Protein AF-A0A438D8S1-F1 (afdb_monomer_lite)

Organism: Vitis vinifera (NCBI:txid29760)

Radius of gyration: 12.36 Å; chains: 1; bounding box: 26×27×30 Å

Sequence (93 aa):
MITGDNLQTAKAIALECGILASEADATEPNIIEGRAFRVLSEREREQVAKKILVMGRSSPNDKLLLVQALRKAGEVVAVTGDGTNDAPALHEV

Foldseek 3Di:
DEDLAAQVVQVVVCCVVCLDVDPVLSDPPCEEELVVLVPDDLVVLLVRLVNHSYYYSHFLVSLLSSLVSCVVNVDDDDDDDDDPSCVNVNVVD

InterPro domains:
  IPR023214 HAD superfamily [G3DSA:3.40.50.1000] (1-91)
  IPR036412 HAD-like superfamily [SSF56784] (1-92)

Secondary structure (DSSP, 8-state):
-B-SS-HHHHHHHHHHTTSSSSGGG-STTTEEEHHHHHTS-HHHHHHHHTT--EEES--HHHHHHHHHHHHHTT-------SSGGGHHHHTT-

pLDDT: mean 91.62, std 9.69, range [49.84, 98.0]

Structure (mmCIF, N/CA/C/O backbone):
data_AF-A0A438D8S1-F1
#
_entry.id   AF-A0A438D8S1-F1
#
loop_
_atom_site.group_PDB
_atom_site.id
_atom_site.type_symbol
_atom_site.label_atom_id
_atom_site.label_alt_id
_atom_site.label_comp_id
_atom_site.label_asym_id
_atom_site.label_entity_id
_atom_site.label_seq_id
_atom_site.pdbx_PDB_ins_code
_atom_site.Cartn_x
_atom_site.Cartn_y
_atom_site.Cartn_z
_atom_site.occupancy
_atom_site.B_iso_or_equiv
_atom_site.auth_seq_id
_atom_site.auth_comp_id
_atom_site.auth_asym_id
_atom_site.auth_atom_id
_atom_site.pdbx_PDB_model_num
ATOM 1 N N . MET A 1 1 ? -2.110 -0.696 -3.246 1.00 94.62 1 MET A N 1
ATOM 2 C CA . MET A 1 1 ? -0.859 -1.469 -3.409 1.00 94.62 1 MET A CA 1
ATOM 3 C C . MET A 1 1 ? 0.193 -0.977 -2.437 1.00 94.62 1 MET A C 1
ATOM 5 O O . MET A 1 1 ? 0.440 0.218 -2.383 1.00 94.62 1 MET A O 1
ATOM 9 N N . ILE A 1 2 ? 0.826 -1.886 -1.696 1.00 95.50 2 ILE A N 1
ATOM 10 C CA . ILE A 1 2 ? 1.827 -1.558 -0.674 1.00 95.50 2 ILE A CA 1
ATOM 11 C C . ILE A 1 2 ? 3.083 -2.389 -0.940 1.00 95.50 2 ILE A C 1
ATOM 13 O O . ILE A 1 2 ? 3.005 -3.616 -0.943 1.00 95.50 2 ILE A O 1
ATOM 17 N N . THR A 1 3 ? 4.224 -1.743 -1.182 1.00 95.00 3 THR A N 1
ATOM 18 C CA . THR A 1 3 ? 5.466 -2.417 -1.597 1.00 95.00 3 THR A CA 1
ATOM 19 C C . THR A 1 3 ? 6.704 -1.874 -0.879 1.00 95.00 3 THR A C 1
ATOM 21 O O . THR A 1 3 ? 6.772 -0.711 -0.470 1.00 95.00 3 THR A O 1
ATOM 24 N N . GLY A 1 4 ? 7.716 -2.735 -0.740 1.00 94.38 4 GLY A N 1
ATOM 25 C CA . GLY A 1 4 ? 9.058 -2.360 -0.293 1.00 94.38 4 GLY A CA 1
ATOM 26 C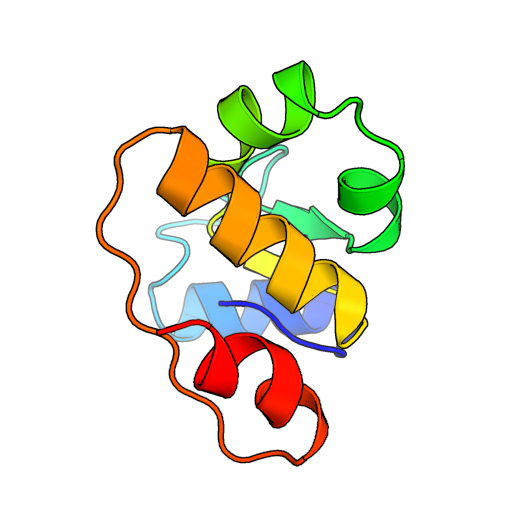 C . GLY A 1 4 ? 9.874 -1.605 -1.350 1.00 94.38 4 GLY A C 1
ATOM 27 O O . GLY A 1 4 ? 10.887 -0.995 -1.001 1.00 94.38 4 GLY A O 1
ATOM 28 N N . ASP A 1 5 ? 9.433 -1.600 -2.612 1.00 96.06 5 ASP A N 1
ATOM 29 C CA . ASP A 1 5 ? 10.107 -0.892 -3.703 1.00 96.06 5 ASP A CA 1
ATOM 30 C C . ASP A 1 5 ? 10.143 0.618 -3.485 1.00 96.06 5 ASP A C 1
ATOM 32 O O . ASP A 1 5 ? 9.354 1.196 -2.737 1.00 96.06 5 ASP A O 1
ATOM 36 N N . ASN A 1 6 ? 11.056 1.297 -4.175 1.00 95.88 6 ASN A N 1
ATOM 37 C CA . ASN A 1 6 ? 11.074 2.754 -4.158 1.00 95.88 6 ASN A CA 1
ATOM 38 C C . ASN A 1 6 ? 9.766 3.337 -4.740 1.00 95.88 6 ASN A C 1
ATOM 40 O O . ASN A 1 6 ? 9.081 2.704 -5.545 1.00 95.88 6 ASN A O 1
ATOM 44 N N . LEU A 1 7 ? 9.436 4.571 -4.346 1.00 95.44 7 LEU A N 1
ATOM 45 C CA . LEU A 1 7 ? 8.159 5.192 -4.700 1.00 95.44 7 LEU A CA 1
ATOM 46 C C . LEU A 1 7 ? 7.970 5.383 -6.213 1.00 95.44 7 LEU A C 1
ATOM 48 O O . LEU A 1 7 ? 6.847 5.295 -6.695 1.00 95.44 7 LEU A O 1
ATOM 52 N N . GLN A 1 8 ? 9.051 5.612 -6.964 1.00 95.94 8 GLN A N 1
ATOM 53 C CA . GLN A 1 8 ? 8.987 5.807 -8.417 1.00 95.94 8 GLN A CA 1
ATOM 54 C C . GLN A 1 8 ? 8.620 4.507 -9.136 1.00 95.94 8 GLN A C 1
ATOM 56 O O . GLN A 1 8 ? 7.737 4.498 -9.988 1.00 95.94 8 GLN A O 1
ATOM 61 N N . THR A 1 9 ? 9.240 3.391 -8.746 1.00 97.12 9 THR A N 1
ATOM 62 C CA . THR A 1 9 ? 8.898 2.062 -9.265 1.00 97.12 9 THR A CA 1
ATOM 63 C C . THR A 1 9 ? 7.471 1.677 -8.882 1.00 97.12 9 THR A C 1
ATOM 65 O O . THR A 1 9 ? 6.701 1.260 -9.741 1.00 97.12 9 THR A O 1
ATOM 68 N N . ALA A 1 10 ? 7.083 1.897 -7.621 1.00 97.38 10 ALA A N 1
ATOM 69 C CA . ALA A 1 10 ? 5.717 1.648 -7.166 1.00 97.38 10 ALA A CA 1
ATOM 70 C C . ALA A 1 10 ? 4.689 2.476 -7.957 1.00 97.38 10 ALA A C 1
ATOM 72 O O . ALA A 1 10 ? 3.650 1.957 -8.346 1.00 97.38 10 ALA A O 1
ATOM 73 N N . LYS A 1 11 ? 4.982 3.750 -8.237 1.00 97.62 11 LYS A N 1
ATOM 74 C CA . LYS A 1 11 ? 4.131 4.619 -9.056 1.00 97.62 11 LYS A CA 1
ATOM 75 C C . LYS A 1 11 ? 3.958 4.082 -10.476 1.00 97.62 11 LYS A C 1
ATOM 77 O O . LYS A 1 11 ? 2.827 3.986 -10.940 1.00 97.62 11 LYS A O 1
ATOM 82 N N . ALA A 1 12 ? 5.060 3.734 -11.143 1.00 97.56 12 ALA A N 1
ATOM 83 C CA . ALA A 1 12 ? 5.029 3.229 -12.514 1.00 97.56 12 ALA A CA 1
ATOM 84 C C . ALA A 1 12 ? 4.170 1.958 -12.621 1.00 97.56 12 ALA A C 1
ATOM 86 O O . ALA A 1 12 ? 3.229 1.917 -13.408 1.00 97.56 12 ALA A O 1
ATOM 87 N N . ILE A 1 13 ? 4.410 0.980 -11.739 1.00 97.62 13 ILE A N 1
ATOM 88 C CA . ILE A 1 13 ? 3.627 -0.264 -11.686 1.00 97.62 13 ILE A CA 1
ATOM 89 C C . ILE A 1 13 ? 2.153 0.030 -11.373 1.00 97.62 13 ILE A C 1
ATOM 91 O O . ILE A 1 13 ? 1.258 -0.549 -11.981 1.00 97.62 13 ILE A O 1
ATOM 95 N N . ALA A 1 14 ? 1.870 0.953 -10.449 1.00 97.81 14 ALA A N 1
ATOM 96 C CA . ALA A 1 14 ? 0.496 1.298 -10.093 1.00 97.81 14 ALA A CA 1
ATOM 97 C C . ALA A 1 14 ? -0.298 1.903 -11.257 1.00 97.81 14 ALA A C 1
ATOM 99 O O . ALA A 1 14 ? -1.497 1.646 -11.354 1.00 97.81 14 ALA A O 1
ATOM 100 N N . LEU A 1 15 ? 0.346 2.698 -12.115 1.00 97.69 15 LEU A N 1
ATOM 101 C CA . LEU A 1 15 ? -0.274 3.250 -13.320 1.00 97.69 15 LEU A CA 1
ATOM 102 C C . LEU A 1 15 ? -0.528 2.155 -14.358 1.00 97.69 15 LEU A C 1
ATOM 104 O O . LEU A 1 15 ? -1.626 2.071 -14.899 1.00 97.69 15 LEU A O 1
ATOM 108 N N . GLU A 1 16 ? 0.448 1.275 -14.588 1.00 97.62 16 GLU A N 1
ATOM 109 C CA . GLU A 1 16 ? 0.305 0.146 -15.519 1.00 97.62 16 GLU A CA 1
ATOM 110 C C . GLU A 1 16 ? -0.807 -0.825 -15.096 1.00 97.62 16 GLU A C 1
ATOM 112 O O . GLU A 1 16 ? -1.567 -1.310 -15.933 1.00 97.62 16 GLU A O 1
ATOM 117 N N . CYS A 1 17 ? -0.946 -1.077 -13.793 1.00 96.69 17 CYS A N 1
ATOM 118 C CA . CYS A 1 17 ? -2.006 -1.919 -13.240 1.00 96.69 17 CYS A CA 1
ATOM 119 C C . CYS A 1 17 ? -3.365 -1.208 -13.111 1.00 96.69 17 CYS A C 1
ATOM 121 O O . CYS A 1 17 ? -4.337 -1.847 -12.708 1.00 96.69 17 CYS A O 1
ATOM 123 N N . GLY A 1 18 ? -3.449 0.097 -13.388 1.00 96.44 18 GLY A N 1
ATOM 124 C CA . GLY A 1 18 ? -4.675 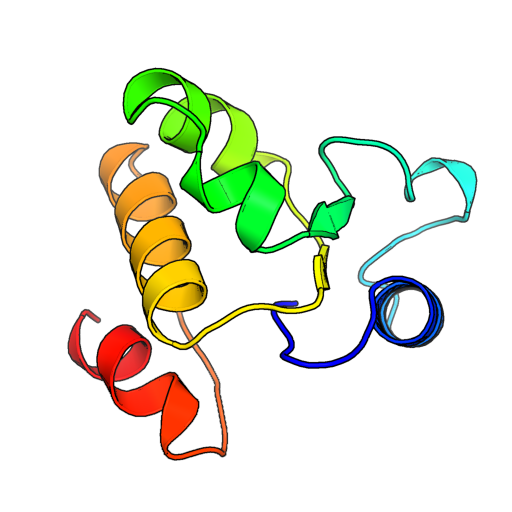0.885 -13.228 1.00 96.44 18 GLY A CA 1
ATOM 125 C C . GLY A 1 18 ? -5.101 1.126 -11.772 1.00 96.44 18 GLY A C 1
ATOM 126 O O . GLY A 1 18 ? -6.254 1.464 -11.521 1.00 96.44 18 GLY A O 1
ATOM 127 N N . ILE A 1 19 ? -4.193 0.955 -10.803 1.00 96.81 19 ILE A N 1
ATOM 128 C CA . ILE A 1 19 ? -4.415 1.339 -9.396 1.00 96.81 19 ILE A CA 1
ATOM 129 C C . ILE A 1 19 ? -4.434 2.866 -9.267 1.00 96.81 19 ILE A C 1
ATOM 131 O O . ILE A 1 19 ? -5.237 3.418 -8.519 1.00 96.81 19 ILE A O 1
ATOM 135 N N . LEU A 1 20 ? -3.543 3.541 -9.994 1.00 97.00 20 LEU A N 1
ATOM 136 C CA . LEU A 1 20 ? -3.620 4.977 -10.245 1.00 97.00 20 LEU A CA 1
ATOM 137 C C . LEU A 1 20 ? -4.220 5.172 -11.638 1.00 97.00 20 LEU A C 1
ATOM 139 O O . LEU A 1 20 ? -3.762 4.541 -12.589 1.00 97.00 20 LEU A O 1
ATOM 143 N N . ALA A 1 21 ? -5.231 6.034 -11.768 1.00 95.06 21 ALA A N 1
ATOM 144 C CA . ALA A 1 21 ? -5.884 6.264 -13.058 1.00 95.06 21 ALA A CA 1
ATOM 145 C C . ALA A 1 21 ? -5.049 7.169 -13.979 1.00 95.06 21 ALA A C 1
ATOM 147 O O . ALA A 1 21 ? -5.113 7.048 -15.202 1.00 95.06 21 ALA A O 1
ATOM 148 N N . SER A 1 22 ? -4.254 8.071 -13.405 1.00 95.81 22 SER A N 1
ATOM 149 C CA . SER A 1 22 ? -3.387 8.983 -14.139 1.00 95.81 22 SER A CA 1
ATOM 150 C C . SER A 1 22 ? -2.226 9.497 -13.286 1.00 95.81 22 SER A C 1
ATOM 152 O O . SER A 1 22 ? -2.219 9.402 -12.059 1.00 95.81 22 SER A O 1
ATOM 154 N N . GLU A 1 23 ? -1.255 10.129 -13.943 1.00 94.19 23 GLU A N 1
ATOM 155 C CA . GLU A 1 23 ? -0.172 10.879 -13.293 1.00 94.19 23 GLU A CA 1
ATOM 156 C C . GLU A 1 23 ? -0.683 11.974 -12.338 1.00 94.19 23 GLU A C 1
ATOM 158 O O . GLU A 1 23 ? -0.033 12.264 -11.335 1.00 94.19 23 GLU A O 1
ATOM 163 N N . ALA A 1 24 ? -1.859 12.552 -12.606 1.00 94.06 24 ALA A N 1
ATOM 164 C CA . ALA A 1 24 ? -2.471 13.555 -11.734 1.00 94.06 24 ALA A CA 1
ATOM 165 C C . ALA A 1 24 ? -2.931 12.962 -10.389 1.00 94.06 24 ALA A C 1
ATOM 167 O O . ALA A 1 24 ? -2.922 13.656 -9.370 1.00 94.06 24 ALA A O 1
ATOM 168 N N . ASP A 1 25 ? -3.264 11.668 -10.365 1.00 91.44 25 ASP A N 1
ATOM 169 C CA . ASP A 1 25 ? -3.641 10.948 -9.146 1.00 91.44 25 ASP A CA 1
ATOM 170 C C . ASP A 1 25 ? -2.425 10.558 -8.304 1.00 91.44 25 ASP A C 1
ATOM 172 O O . ASP A 1 25 ? -2.579 10.217 -7.133 1.00 91.44 25 ASP A O 1
ATOM 176 N N . ALA A 1 26 ? -1.215 10.625 -8.870 1.00 94.00 26 ALA A N 1
ATOM 177 C CA . ALA A 1 26 ? 0.041 10.306 -8.199 1.00 94.00 26 ALA A CA 1
ATOM 178 C C . ALA A 1 26 ? 0.553 11.477 -7.338 1.00 94.00 26 ALA A C 1
ATOM 180 O O . ALA A 1 26 ? 1.715 11.879 -7.428 1.00 94.00 26 ALA A O 1
ATOM 181 N N . THR A 1 27 ? -0.325 12.023 -6.500 1.00 95.06 27 THR A N 1
ATOM 182 C CA . THR A 1 27 ? -0.040 13.108 -5.554 1.00 95.06 27 THR A CA 1
ATOM 183 C C . THR A 1 27 ? -0.313 12.661 -4.119 1.00 95.06 27 THR A C 1
ATOM 185 O O . THR A 1 27 ? -1.025 11.685 -3.884 1.00 95.06 27 THR A O 1
ATOM 188 N N . GLU A 1 28 ? 0.276 13.332 -3.129 1.00 92.25 28 GLU A N 1
ATOM 189 C CA . GLU A 1 28 ? -0.046 13.033 -1.731 1.00 92.25 28 GLU A CA 1
ATOM 190 C C . GLU A 1 28 ? -1.512 13.405 -1.421 1.00 92.25 28 GLU A C 1
ATOM 192 O O . GLU A 1 28 ? -1.977 14.465 -1.846 1.00 92.25 28 GLU A O 1
ATOM 197 N N . PRO A 1 29 ? -2.255 12.580 -0.657 1.00 93.31 29 PRO A N 1
ATOM 198 C CA . PRO A 1 29 ? -1.817 11.354 0.019 1.00 93.31 29 PRO A CA 1
ATOM 199 C C . PRO A 1 29 ? -2.068 10.058 -0.778 1.00 93.31 29 PRO A C 1
ATOM 201 O O . PRO A 1 29 ? -1.872 8.978 -0.228 1.00 93.31 29 PRO A O 1
ATOM 204 N N . ASN A 1 30 ? -2.519 10.125 -2.035 1.00 96.50 30 ASN A N 1
ATOM 205 C CA . ASN A 1 30 ? -2.809 8.932 -2.844 1.00 96.50 30 ASN A CA 1
ATOM 206 C C . ASN A 1 30 ? -1.571 8.051 -3.039 1.00 96.50 30 ASN A C 1
ATOM 208 O O . ASN A 1 30 ? -1.673 6.823 -3.067 1.00 96.50 30 ASN A O 1
ATOM 212 N N . ILE A 1 31 ? -0.402 8.681 -3.137 1.00 97.69 31 ILE A N 1
ATOM 213 C CA . ILE A 1 31 ? 0.897 8.022 -3.096 1.00 97.69 31 ILE A CA 1
ATOM 214 C C . ILE A 1 31 ? 1.714 8.547 -1.913 1.00 97.69 31 ILE A C 1
ATOM 216 O O . ILE A 1 31 ? 1.775 9.753 -1.688 1.00 97.69 31 ILE A O 1
ATOM 220 N N . ILE A 1 32 ? 2.334 7.652 -1.142 1.00 97.62 32 ILE A N 1
ATOM 221 C CA . ILE A 1 32 ? 3.103 8.016 0.058 1.00 97.62 32 ILE A CA 1
ATOM 222 C C . ILE A 1 32 ? 4.264 7.044 0.302 1.00 97.62 32 ILE A C 1
ATOM 224 O O . ILE A 1 32 ? 4.219 5.881 -0.093 1.00 97.62 32 ILE A O 1
ATOM 228 N N . GLU A 1 33 ? 5.322 7.481 0.983 1.00 97.50 33 GLU A N 1
ATOM 229 C CA . GLU A 1 33 ? 6.335 6.551 1.494 1.00 97.50 33 GLU A CA 1
ATOM 230 C C . GLU A 1 33 ? 5.974 6.015 2.885 1.00 97.50 33 GLU A C 1
ATOM 232 O O . GLU A 1 33 ? 5.469 6.747 3.736 1.00 97.50 33 GLU A O 1
ATOM 237 N N . GLY A 1 34 ? 6.340 4.762 3.172 1.00 97.12 34 GLY A N 1
ATOM 238 C CA . GLY A 1 34 ? 6.080 4.125 4.469 1.00 97.12 34 GLY A CA 1
ATOM 239 C C . GLY A 1 34 ? 6.608 4.925 5.665 1.00 97.12 34 GLY A C 1
ATOM 240 O O . GLY A 1 34 ? 5.924 5.049 6.679 1.00 97.12 34 GLY A O 1
ATOM 241 N N . ARG A 1 35 ? 7.778 5.572 5.535 1.00 96.81 35 ARG A N 1
ATOM 242 C CA . ARG A 1 35 ? 8.309 6.459 6.589 1.00 96.81 35 ARG A CA 1
ATOM 243 C C . ARG A 1 35 ? 7.422 7.673 6.861 1.00 96.81 35 ARG A C 1
ATOM 245 O O . ARG A 1 35 ? 7.277 8.033 8.022 1.00 96.81 35 ARG A O 1
ATOM 252 N N . ALA A 1 36 ? 6.853 8.282 5.819 1.00 96.81 36 ALA A N 1
ATOM 253 C CA . ALA A 1 36 ? 5.994 9.453 5.947 1.00 96.81 36 ALA A CA 1
ATOM 254 C C . ALA A 1 36 ? 4.664 9.052 6.585 1.00 96.81 36 ALA A C 1
ATOM 256 O O . ALA A 1 36 ? 4.199 9.720 7.497 1.00 96.81 36 ALA A O 1
ATOM 257 N N . PHE A 1 37 ? 4.119 7.894 6.201 1.00 97.50 37 PHE A N 1
ATOM 258 C CA . PHE A 1 37 ? 2.927 7.341 6.833 1.00 97.50 37 PHE A CA 1
ATOM 259 C C . PHE A 1 37 ? 3.141 7.002 8.316 1.00 97.50 37 PHE A C 1
ATOM 261 O O . PHE A 1 37 ? 2.302 7.319 9.154 1.00 97.50 37 PHE A O 1
ATOM 268 N N . ARG A 1 38 ? 4.274 6.385 8.669 1.00 96.12 38 ARG A N 1
ATOM 269 C CA . ARG A 1 38 ? 4.553 5.931 10.040 1.00 96.12 38 ARG A CA 1
ATOM 270 C C . ARG A 1 38 ? 4.688 7.065 11.056 1.00 96.12 38 ARG A C 1
ATOM 272 O O . ARG A 1 38 ? 4.376 6.849 12.224 1.00 96.12 38 ARG A O 1
ATOM 279 N N . VAL A 1 39 ? 5.175 8.236 10.642 1.00 96.75 39 VAL A N 1
ATOM 280 C CA . VAL A 1 39 ? 5.351 9.388 11.547 1.00 96.75 39 VAL A CA 1
ATOM 281 C C . VAL A 1 39 ? 4.059 10.168 11.792 1.00 96.75 39 VAL A C 1
ATOM 283 O O . VAL A 1 39 ? 4.031 11.011 12.685 1.00 96.75 39 VAL A O 1
ATOM 286 N N . LEU A 1 40 ? 2.993 9.882 11.039 1.00 96.12 40 LEU A N 1
ATOM 287 C CA . LEU A 1 40 ? 1.679 10.468 11.277 1.00 96.12 40 LEU A CA 1
ATOM 288 C C . LEU A 1 40 ? 1.109 9.989 12.616 1.00 96.12 40 LEU A C 1
ATOM 290 O O . LEU A 1 40 ? 1.227 8.814 12.998 1.00 96.12 40 LEU A O 1
ATOM 294 N N . SER A 1 41 ? 0.411 10.891 13.303 1.00 96.38 41 SER A N 1
ATOM 295 C CA . SER A 1 41 ? -0.382 10.518 14.471 1.00 96.38 41 SER A CA 1
ATOM 296 C C . SER A 1 41 ? -1.439 9.477 14.093 1.00 96.38 41 SER A C 1
ATOM 298 O O . SER A 1 41 ? -1.818 9.326 12.932 1.00 96.38 41 SER A O 1
ATOM 300 N N . GLU A 1 42 ? -1.929 8.730 15.077 1.00 93.69 42 GLU A N 1
ATOM 301 C CA . GLU A 1 42 ? -2.982 7.730 14.862 1.00 93.69 42 GLU A CA 1
ATOM 302 C C . GLU A 1 42 ? -4.212 8.328 14.162 1.00 93.69 42 GLU A C 1
ATOM 304 O O . GLU A 1 42 ? -4.660 7.807 13.142 1.00 93.69 42 GLU A O 1
ATOM 309 N N . ARG A 1 43 ? -4.667 9.495 14.634 1.00 93.56 43 ARG A N 1
ATOM 310 C CA . ARG A 1 43 ? -5.808 10.217 14.062 1.00 93.56 43 ARG A CA 1
ATOM 311 C C . ARG A 1 43 ? -5.558 10.649 12.614 1.00 93.56 43 ARG A C 1
ATOM 313 O O . ARG A 1 43 ? -6.465 10.590 11.791 1.00 93.56 43 ARG A O 1
ATOM 320 N N . GLU A 1 44 ? -4.345 11.093 12.287 1.00 94.94 44 GLU A N 1
ATOM 321 C CA . GLU A 1 44 ? -3.983 11.439 10.906 1.00 94.94 44 GLU A CA 1
ATOM 322 C C . GLU A 1 44 ? -3.938 10.195 10.020 1.00 94.94 44 GLU A C 1
ATOM 324 O O . GLU A 1 44 ? -4.478 10.232 8.916 1.00 94.94 44 GLU A O 1
ATOM 329 N N . ARG A 1 45 ? -3.369 9.083 10.509 1.00 95.81 45 ARG A N 1
ATOM 330 C CA . ARG A 1 45 ? -3.327 7.810 9.775 1.00 95.81 45 ARG A CA 1
ATOM 331 C C . ARG A 1 45 ? -4.717 7.318 9.416 1.00 95.81 45 ARG A C 1
ATOM 333 O O . ARG A 1 45 ? -4.933 6.991 8.257 1.00 95.81 45 ARG A O 1
ATOM 340 N N . GLU A 1 46 ? -5.661 7.321 10.351 1.00 93.62 46 GLU A N 1
ATOM 341 C CA . GLU A 1 46 ? -7.057 6.940 10.084 1.00 93.62 46 GLU A CA 1
ATOM 342 C C . GLU A 1 46 ? -7.705 7.814 8.998 1.00 93.62 46 GLU A C 1
ATOM 344 O O . GLU A 1 46 ? -8.436 7.314 8.142 1.00 93.62 46 GLU A O 1
ATOM 349 N N . GLN A 1 47 ? -7.402 9.117 8.989 1.00 92.94 47 GLN A N 1
ATOM 350 C CA . GLN A 1 47 ? -7.932 10.052 7.995 1.00 92.94 47 GLN A CA 1
ATOM 351 C C . GLN A 1 47 ? -7.314 9.868 6.605 1.00 92.94 47 GLN A C 1
ATOM 353 O O . GLN A 1 47 ? -8.030 9.956 5.604 1.00 92.94 47 GLN A O 1
ATOM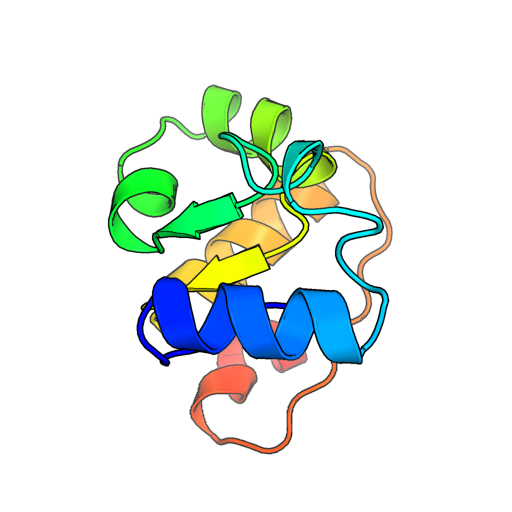 358 N N . VAL A 1 48 ? -6.000 9.638 6.519 1.00 95.25 48 VAL A N 1
ATOM 359 C CA . VAL A 1 48 ? -5.311 9.504 5.225 1.00 95.25 48 VAL A CA 1
ATOM 360 C C . VAL A 1 48 ? -5.384 8.091 4.657 1.00 95.25 48 VAL A C 1
ATOM 362 O O . VAL A 1 48 ? -5.358 7.947 3.439 1.00 95.25 48 VAL A O 1
ATOM 365 N N . ALA A 1 49 ? -5.525 7.060 5.497 1.00 95.81 49 ALA A N 1
ATOM 366 C CA . ALA A 1 49 ? -5.499 5.656 5.086 1.00 95.81 49 ALA A CA 1
ATOM 367 C C . ALA A 1 49 ? -6.495 5.347 3.963 1.00 95.81 49 ALA A C 1
ATOM 369 O O . ALA A 1 49 ? -6.138 4.655 3.016 1.00 95.81 49 ALA A O 1
ATOM 370 N N . LYS A 1 50 ? -7.702 5.930 4.012 1.00 94.12 50 LYS A N 1
ATOM 371 C CA . LYS A 1 50 ? -8.739 5.735 2.980 1.00 94.12 50 LYS A CA 1
ATOM 372 C C . LYS A 1 50 ? -8.378 6.314 1.610 1.00 94.12 50 LYS A C 1
ATOM 374 O O . LYS A 1 50 ? -8.991 5.946 0.616 1.00 94.12 50 LYS A O 1
ATOM 379 N N . LYS A 1 51 ? -7.435 7.256 1.562 1.00 95.56 51 LYS A N 1
ATOM 380 C CA . LYS A 1 51 ? -6.989 7.906 0.324 1.00 95.56 51 LYS A CA 1
ATOM 381 C C . LYS A 1 51 ? -5.742 7.251 -0.262 1.00 95.56 51 LYS A C 1
ATOM 383 O O . LYS A 1 51 ? -5.503 7.398 -1.451 1.00 95.56 51 LYS A O 1
ATOM 388 N N . ILE A 1 52 ? -4.950 6.550 0.550 1.00 97.31 52 ILE A N 1
ATOM 389 C CA . ILE A 1 52 ? -3.701 5.929 0.100 1.00 97.31 52 ILE A CA 1
ATOM 390 C C . ILE A 1 52 ? -4.023 4.795 -0.876 1.00 97.31 52 ILE A C 1
ATOM 392 O O . ILE A 1 52 ? -4.589 3.770 -0.504 1.00 97.31 52 ILE A O 1
ATOM 396 N N . LEU A 1 53 ? -3.592 4.961 -2.123 1.00 97.50 53 LEU A N 1
ATOM 397 C CA . LEU A 1 53 ? -3.670 3.944 -3.170 1.00 97.50 53 LEU A CA 1
ATOM 398 C C . LEU A 1 53 ? -2.341 3.203 -3.311 1.00 97.50 53 LEU A C 1
ATOM 400 O O . LEU A 1 53 ? -2.324 1.994 -3.560 1.00 97.50 53 LEU A O 1
ATOM 404 N N . VAL A 1 54 ? -1.222 3.908 -3.125 1.00 97.88 54 VAL A N 1
ATOM 405 C CA . VAL A 1 54 ? 0.131 3.371 -3.286 1.00 97.88 54 VAL A CA 1
ATOM 406 C C . VAL A 1 54 ? 1.010 3.772 -2.108 1.00 97.88 54 VAL A C 1
ATOM 408 O O . VAL A 1 54 ? 1.147 4.953 -1.799 1.00 97.88 54 VAL A O 1
ATOM 411 N N . MET A 1 55 ? 1.665 2.794 -1.481 1.00 98.00 55 MET A N 1
ATOM 412 C CA . MET A 1 55 ? 2.724 3.054 -0.507 1.00 98.00 55 MET A CA 1
ATOM 413 C C . MET A 1 55 ? 4.025 2.379 -0.933 1.00 98.00 55 MET A C 1
ATOM 415 O O . MET A 1 55 ? 4.077 1.155 -1.058 1.00 98.00 55 MET A O 1
ATOM 419 N N . GLY A 1 56 ? 5.067 3.183 -1.143 1.00 97.44 56 GLY A N 1
ATOM 420 C CA . GLY A 1 56 ? 6.422 2.716 -1.447 1.00 97.44 56 GLY A CA 1
ATOM 421 C C . GLY A 1 56 ? 7.322 2.688 -0.212 1.00 97.44 56 GLY A C 1
ATOM 422 O O . GLY A 1 56 ? 7.033 3.320 0.807 1.00 97.44 56 GLY A O 1
ATOM 423 N N . ARG A 1 57 ? 8.447 1.974 -0.301 1.00 96.50 57 ARG A N 1
ATOM 424 C CA . ARG A 1 57 ? 9.431 1.765 0.774 1.00 96.50 57 ARG A CA 1
ATOM 425 C C . ARG A 1 57 ? 8.781 1.306 2.085 1.00 96.50 57 ARG A C 1
ATOM 427 O O . ARG A 1 57 ? 9.215 1.707 3.166 1.00 96.50 57 ARG A O 1
ATOM 434 N N . SER A 1 58 ? 7.717 0.508 1.995 1.00 95.81 58 SER A N 1
ATOM 435 C CA . SER A 1 58 ? 6.984 0.024 3.163 1.00 95.81 58 SER A CA 1
ATOM 436 C C . SER A 1 58 ? 7.772 -1.070 3.881 1.00 95.81 58 SER A C 1
ATOM 438 O O . SER A 1 58 ? 8.242 -2.017 3.247 1.00 95.81 58 SER A O 1
ATOM 440 N N . SER A 1 59 ? 7.864 -0.974 5.202 1.00 94.50 59 SER A N 1
ATOM 441 C CA . SER A 1 59 ? 8.274 -2.081 6.070 1.00 94.50 59 SER A CA 1
ATOM 442 C C . SER A 1 59 ? 7.075 -2.980 6.426 1.00 94.50 59 SER A C 1
ATOM 444 O O . SER A 1 59 ? 5.929 -2.547 6.271 1.00 94.50 59 SER A O 1
ATOM 446 N N . PRO A 1 60 ? 7.296 -4.198 6.966 1.00 92.69 60 PRO A N 1
ATOM 447 C CA . PRO A 1 60 ? 6.206 -5.041 7.471 1.00 92.69 60 PRO A CA 1
ATOM 448 C C . PRO A 1 60 ? 5.309 -4.321 8.487 1.00 92.69 60 PRO A C 1
ATOM 450 O O . PRO A 1 60 ? 4.088 -4.458 8.462 1.00 92.69 60 PRO A O 1
ATOM 453 N N . ASN A 1 61 ? 5.905 -3.487 9.344 1.00 92.94 61 ASN A N 1
ATOM 454 C CA . ASN A 1 61 ? 5.154 -2.698 10.313 1.00 92.94 61 ASN A CA 1
ATOM 455 C C . ASN A 1 61 ? 4.280 -1.631 9.637 1.00 92.94 61 ASN A C 1
ATOM 457 O O . ASN A 1 61 ? 3.164 -1.396 10.075 1.00 92.94 61 ASN A O 1
ATOM 461 N N . ASP A 1 62 ? 4.744 -1.006 8.552 1.00 95.31 62 ASP A N 1
ATOM 462 C CA . ASP A 1 62 ? 3.951 0.012 7.846 1.00 95.31 62 ASP A CA 1
ATOM 463 C C . ASP A 1 62 ? 2.704 -0.603 7.194 1.00 95.31 62 ASP A C 1
ATOM 465 O O . ASP A 1 62 ? 1.629 -0.004 7.240 1.00 95.31 62 ASP A O 1
ATOM 469 N N . LYS A 1 63 ? 2.830 -1.830 6.664 1.00 94.12 63 LYS A N 1
ATOM 470 C CA . LYS A 1 63 ? 1.699 -2.620 6.149 1.00 94.12 63 LYS A CA 1
ATOM 471 C C . LYS A 1 63 ? 0.658 -2.864 7.241 1.00 94.12 63 LYS A C 1
ATOM 473 O O . LYS A 1 63 ? -0.514 -2.552 7.049 1.00 94.12 63 LYS A O 1
ATOM 478 N N . LEU A 1 64 ? 1.100 -3.357 8.400 1.00 93.56 64 LEU A N 1
ATOM 479 C CA . LEU A 1 64 ? 0.230 -3.599 9.552 1.00 93.56 64 LEU A CA 1
ATOM 480 C C . LEU A 1 64 ? -0.451 -2.310 10.038 1.00 93.56 64 LEU A C 1
ATOM 482 O O . LEU A 1 64 ? -1.662 -2.292 10.248 1.00 93.56 64 LEU A O 1
ATOM 486 N N . LEU A 1 65 ? 0.302 -1.213 10.158 1.00 95.38 65 LEU A N 1
ATOM 487 C CA . LEU A 1 65 ? -0.239 0.078 10.585 1.00 95.38 65 LEU A CA 1
ATOM 488 C C . LEU A 1 65 ? -1.335 0.594 9.647 1.00 95.38 65 LEU A C 1
ATOM 490 O O . LEU A 1 65 ? -2.293 1.206 10.119 1.00 95.38 65 LEU A O 1
ATOM 494 N N . LEU A 1 66 ? -1.207 0.365 8.337 1.00 96.19 66 LEU A N 1
ATOM 495 C CA . LEU A 1 66 ? -2.235 0.752 7.375 1.00 96.19 66 LEU A CA 1
ATOM 496 C C . LEU A 1 66 ? -3.502 -0.092 7.538 1.00 96.19 66 LEU A C 1
ATOM 498 O O . LEU A 1 66 ? -4.596 0.467 7.579 1.00 96.19 66 LEU A O 1
ATOM 502 N N . VAL A 1 67 ? -3.357 -1.414 7.680 1.00 95.12 67 VAL A N 1
ATOM 503 C CA . VAL A 1 67 ? -4.487 -2.327 7.923 1.00 95.12 67 VAL A CA 1
ATOM 504 C C . VAL A 1 67 ? -5.239 -1.916 9.188 1.00 95.12 67 VAL A C 1
ATOM 506 O O . VAL A 1 67 ? -6.457 -1.747 9.153 1.00 95.12 67 VAL A O 1
ATOM 509 N N . GLN A 1 68 ? -4.522 -1.665 10.284 1.00 94.81 68 GLN A N 1
ATOM 510 C CA . GLN A 1 68 ? -5.118 -1.215 11.543 1.00 94.81 68 GLN A CA 1
ATOM 511 C C . GLN A 1 68 ? -5.837 0.132 11.396 1.00 94.81 68 GLN A C 1
ATOM 513 O O . GLN A 1 68 ? -6.946 0.284 11.905 1.00 94.81 68 GLN A O 1
ATOM 518 N N . ALA A 1 69 ? -5.245 1.099 10.686 1.00 95.94 69 ALA A N 1
ATOM 519 C CA . ALA A 1 69 ? -5.866 2.403 10.452 1.00 95.94 69 ALA A CA 1
ATOM 520 C C . ALA A 1 69 ? -7.170 2.291 9.641 1.00 95.94 69 ALA A C 1
ATOM 522 O O . ALA A 1 69 ? -8.169 2.913 9.998 1.00 95.94 69 ALA A O 1
ATOM 523 N N . LEU A 1 70 ? -7.194 1.463 8.590 1.00 95.69 70 LEU A N 1
ATOM 524 C CA . LEU A 1 70 ? -8.396 1.212 7.788 1.00 95.69 70 LEU A CA 1
ATOM 525 C C . LEU A 1 70 ? -9.498 0.527 8.611 1.00 95.69 70 LEU A C 1
ATOM 527 O O . LEU A 1 70 ? -10.646 0.971 8.585 1.00 95.69 70 LEU A O 1
ATOM 531 N N . ARG A 1 71 ? -9.149 -0.495 9.405 1.00 93.31 71 ARG A N 1
ATOM 532 C CA . ARG A 1 71 ? -10.100 -1.191 10.289 1.00 93.31 71 ARG A CA 1
ATOM 533 C C . ARG A 1 71 ? -10.692 -0.269 11.351 1.00 93.31 71 ARG A C 1
ATOM 535 O O . ARG A 1 71 ? -11.902 -0.277 11.558 1.00 93.31 71 ARG A O 1
ATOM 542 N N . LYS A 1 72 ? -9.865 0.558 12.002 1.00 93.38 72 LYS A N 1
ATOM 543 C CA . LYS A 1 72 ? -10.333 1.570 12.970 1.00 93.38 72 LYS A CA 1
ATOM 544 C C . LYS A 1 72 ? -11.269 2.585 12.329 1.00 93.38 72 LYS A C 1
ATOM 546 O O . LYS A 1 72 ? -12.232 3.015 12.955 1.00 93.38 72 LYS A O 1
ATOM 551 N N . ALA A 1 73 ? -11.041 2.899 11.057 1.00 91.19 73 ALA A N 1
ATOM 552 C CA . ALA A 1 73 ? -11.915 3.759 10.276 1.00 91.19 73 ALA A CA 1
ATOM 553 C C . ALA A 1 73 ? -13.205 3.064 9.776 1.00 91.19 73 ALA A C 1
ATOM 555 O O . ALA A 1 73 ? -13.945 3.664 8.987 1.00 91.19 73 ALA A O 1
ATOM 556 N N . GLY A 1 74 ? -13.476 1.834 10.237 1.00 91.94 74 GLY A N 1
ATOM 557 C CA . GLY A 1 74 ? -14.694 1.065 9.976 1.00 91.94 74 GLY A CA 1
ATOM 558 C C . GLY A 1 74 ? -14.667 0.225 8.699 1.00 91.94 74 GLY A C 1
ATOM 559 O O . GLY A 1 74 ? -15.698 -0.337 8.336 1.00 91.94 74 GLY A O 1
ATOM 560 N N . GLU A 1 75 ? -13.528 0.141 8.010 1.00 93.69 75 GLU A N 1
ATOM 561 C CA . GLU A 1 75 ? -13.417 -0.614 6.762 1.00 93.69 75 GLU A CA 1
ATOM 562 C C . GLU A 1 75 ? -13.202 -2.111 7.023 1.00 93.69 75 GLU A C 1
ATOM 564 O O . GLU A 1 75 ? -12.468 -2.513 7.931 1.00 93.69 75 GLU A O 1
ATOM 569 N N . VAL A 1 76 ? -13.791 -2.952 6.171 1.00 93.50 76 VAL A N 1
ATOM 570 C CA . VAL A 1 76 ? -13.449 -4.377 6.094 1.00 93.50 76 VAL A CA 1
ATOM 571 C C . VAL A 1 76 ? -12.258 -4.521 5.152 1.00 93.50 76 VAL A C 1
ATOM 573 O O . VAL A 1 76 ? -12.340 -4.155 3.981 1.00 93.50 76 VAL A O 1
ATOM 576 N N . VAL A 1 77 ? -11.141 -5.037 5.664 1.00 93.44 77 VAL A N 1
ATOM 577 C CA . VAL A 1 77 ? -9.865 -5.077 4.939 1.00 93.44 77 VAL A CA 1
ATOM 578 C C . VAL A 1 77 ? -9.519 -6.512 4.566 1.00 93.44 77 VAL A C 1
ATOM 580 O O . VAL A 1 77 ? -9.453 -7.380 5.431 1.00 93.44 77 VAL A O 1
ATOM 583 N N . ALA A 1 78 ? -9.245 -6.742 3.284 1.00 92.12 78 ALA A N 1
ATOM 584 C CA . ALA A 1 78 ? -8.596 -7.953 2.801 1.00 92.12 78 ALA A CA 1
ATOM 585 C C . ALA A 1 78 ? -7.145 -7.633 2.433 1.00 92.12 78 ALA A C 1
ATOM 587 O O . 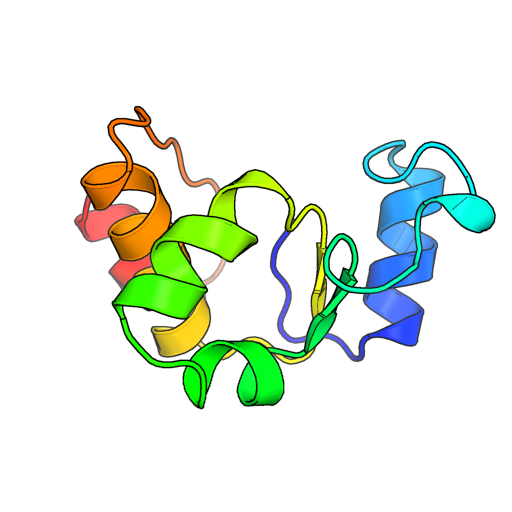ALA A 1 78 ? -6.865 -6.605 1.812 1.00 92.12 78 ALA A O 1
ATOM 588 N N . VAL A 1 79 ? -6.225 -8.518 2.807 1.00 89.56 79 VAL A N 1
ATOM 589 C CA . VAL A 1 79 ? -4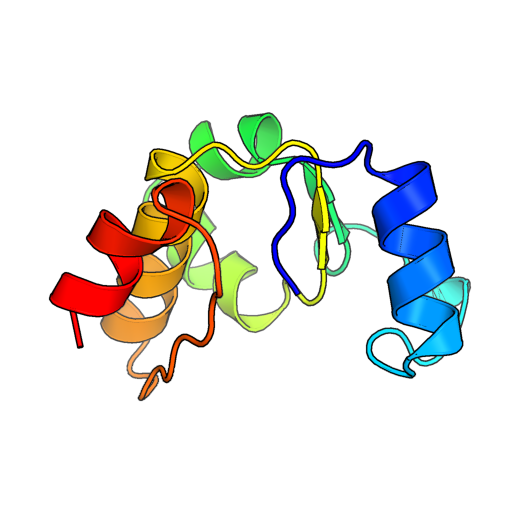.799 -8.389 2.499 1.00 89.56 79 VAL A CA 1
ATOM 590 C C . VAL A 1 79 ? -4.380 -9.585 1.660 1.00 89.56 79 VAL A C 1
ATOM 592 O O . VAL A 1 79 ? -4.702 -10.725 1.982 1.00 89.56 79 VAL A O 1
ATOM 595 N N . THR A 1 80 ? -3.646 -9.323 0.584 1.00 87.88 80 THR A N 1
ATOM 596 C CA . THR A 1 80 ? -3.024 -10.351 -0.253 1.00 87.88 80 THR A CA 1
ATOM 597 C C . THR A 1 80 ? -1.534 -10.063 -0.343 1.00 87.88 80 THR A C 1
ATOM 599 O O . THR A 1 80 ? -1.150 -8.916 -0.578 1.00 87.88 80 THR A O 1
ATOM 602 N N . GLY A 1 81 ? -0.705 -11.087 -0.182 1.00 84.69 81 GLY A N 1
ATOM 603 C CA . GLY A 1 81 ? 0.746 -10.989 -0.291 1.00 84.69 81 GLY A CA 1
ATOM 604 C C . GLY A 1 81 ? 1.364 -12.374 -0.435 1.00 84.69 81 GLY A C 1
ATOM 605 O O . GLY A 1 81 ? 0.765 -13.367 -0.021 1.00 84.69 81 GLY A O 1
ATOM 606 N N . ASP A 1 82 ? 2.528 -12.441 -1.063 1.00 78.81 82 ASP A N 1
ATOM 607 C CA . ASP A 1 82 ? 3.264 -13.668 -1.376 1.00 78.81 82 ASP A CA 1
ATOM 608 C C . ASP A 1 82 ? 4.568 -13.801 -0.566 1.00 78.81 82 ASP A C 1
ATOM 610 O O . ASP A 1 82 ? 5.237 -14.834 -0.630 1.00 78.81 82 ASP A O 1
ATOM 614 N N . GLY A 1 83 ? 4.927 -12.785 0.229 1.00 72.44 83 GLY A N 1
ATOM 615 C CA . GLY A 1 83 ? 6.170 -12.738 0.994 1.00 72.44 83 GLY A CA 1
ATOM 616 C C . GLY A 1 83 ? 5.998 -12.954 2.500 1.00 72.44 83 GLY A C 1
ATOM 617 O O . GLY A 1 83 ? 4.978 -12.629 3.104 1.00 72.44 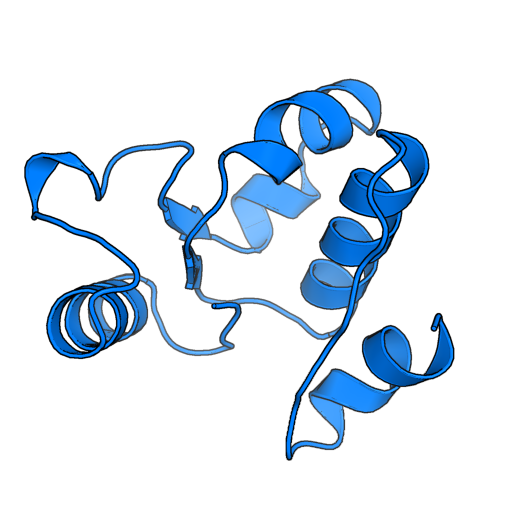83 GLY A O 1
ATOM 618 N N . THR A 1 84 ? 7.068 -13.396 3.170 1.00 73.38 84 THR A N 1
ATOM 619 C CA . THR A 1 84 ? 7.127 -13.478 4.648 1.00 73.38 84 THR A CA 1
ATOM 620 C C . THR A 1 84 ? 6.922 -12.119 5.330 1.00 73.38 84 THR A C 1
ATOM 622 O O . THR A 1 84 ? 6.460 -12.054 6.466 1.00 73.38 84 THR A O 1
ATOM 625 N N . ASN A 1 85 ? 7.204 -11.025 4.616 1.00 68.00 85 ASN A N 1
ATOM 626 C CA . ASN A 1 85 ? 6.964 -9.648 5.053 1.00 68.00 85 ASN A CA 1
ATOM 627 C C . ASN A 1 85 ? 5.474 -9.292 5.196 1.00 68.00 85 ASN A C 1
ATOM 629 O O . ASN A 1 85 ? 5.160 -8.276 5.815 1.00 68.00 85 ASN A O 1
ATOM 633 N N . ASP A 1 86 ? 4.573 -10.089 4.618 1.00 68.25 86 ASP A N 1
ATOM 634 C CA . ASP A 1 86 ? 3.124 -9.882 4.686 1.00 68.25 86 ASP A CA 1
ATOM 635 C C . ASP A 1 86 ? 2.483 -10.625 5.859 1.00 68.25 86 ASP A C 1
ATOM 637 O O . ASP A 1 86 ? 1.358 -10.308 6.240 1.00 68.25 86 ASP A O 1
ATOM 641 N N . ALA A 1 87 ? 3.208 -11.562 6.483 1.00 73.50 87 ALA A N 1
ATOM 642 C CA . ALA A 1 87 ? 2.689 -12.404 7.557 1.00 73.50 87 ALA A CA 1
ATOM 643 C C . ALA A 1 87 ? 2.024 -11.609 8.702 1.00 73.50 87 ALA A C 1
ATOM 645 O O . ALA A 1 87 ? 0.919 -11.985 9.093 1.00 73.50 87 ALA A O 1
ATOM 646 N N . PRO A 1 88 ? 2.589 -10.490 9.208 1.00 70.81 88 PRO A N 1
ATOM 647 C CA . PRO A 1 88 ? 1.924 -9.715 10.257 1.00 70.81 88 PRO A CA 1
ATOM 648 C C . PRO A 1 88 ? 0.577 -9.126 9.818 1.00 70.81 88 PRO A C 1
ATOM 650 O O . PRO A 1 88 ? -0.364 -9.105 10.601 1.00 70.81 88 PRO A O 1
ATOM 653 N N . ALA A 1 89 ? 0.471 -8.667 8.568 1.00 67.69 89 ALA A N 1
ATOM 654 C CA . ALA A 1 89 ? -0.759 -8.085 8.035 1.00 67.69 89 ALA A CA 1
ATOM 655 C C . ALA A 1 89 ? -1.806 -9.159 7.683 1.00 67.69 89 ALA A C 1
ATOM 657 O O . ALA A 1 89 ? -3.001 -8.904 7.796 1.00 67.69 89 ALA A O 1
ATOM 658 N N . LEU A 1 90 ? -1.364 -10.359 7.293 1.00 67.19 90 LEU A N 1
ATOM 659 C CA . LEU A 1 90 ? -2.223 -11.509 6.989 1.00 67.19 90 LEU A CA 1
ATOM 660 C C . LEU A 1 90 ? -2.779 -12.200 8.243 1.00 67.19 90 LEU A C 1
ATOM 662 O O . LEU A 1 90 ? -3.843 -12.804 8.178 1.00 67.19 90 LEU A O 1
ATOM 666 N N . HIS A 1 91 ? -2.083 -12.121 9.379 1.00 66.81 91 HIS A N 1
ATOM 667 C CA . HIS A 1 91 ? -2.553 -12.688 10.650 1.00 66.81 91 HIS A CA 1
ATOM 668 C C . HIS A 1 91 ? -3.557 -11.800 11.400 1.00 66.81 91 HIS A C 1
ATOM 670 O O . HIS A 1 91 ? -4.155 -12.256 12.371 1.00 66.81 91 HIS A O 1
ATOM 676 N N . GLU A 1 92 ? -3.735 -10.547 10.980 1.00 59.38 92 GLU A N 1
ATOM 677 C CA . GLU A 1 92 ? -4.690 -9.611 11.586 1.00 59.38 92 GLU A CA 1
ATOM 678 C C . GLU A 1 92 ? -6.104 -9.679 10.987 1.00 59.38 92 GLU A C 1
ATOM 680 O O . GLU A 1 92 ? -6.992 -8.969 11.469 1.00 59.38 92 GLU A O 1
ATOM 685 N N . VAL A 1 93 ? -6.316 -10.517 9.966 1.00 49.84 93 VAL A N 1
ATOM 686 C CA . VAL A 1 93 ? -7.608 -10.702 9.283 1.00 49.84 93 VAL A CA 1
ATOM 687 C C . VAL A 1 93 ? -8.539 -11.607 10.085 1.00 49.84 93 VAL A C 1
ATOM 689 O O . VAL A 1 93 ? -8.091 -12.696 10.506 1.00 49.84 93 VAL A O 1
#